Protein AF-A0A349EL91-F1 (afdb_monomer_lite)

Sequence (86 aa):
GPEKLLQRVRALTEFRIDAIHLTYCVKALCPFREKYKQALEEAFPKIRVVIGTHKERISADEFRERVKKLFCQPKKTMIDLILDKD

Foldseek 3Di:
DLVVVVVVVVVVVVVVAQEDEDAVCLVQPNPCSVVNVVVCCVVCVRHHYHYYDDDDPDDSVRVVVVVCCVVVPDDDDPVCVVVVPD

Secondary structure (DSSP, 8-state):
-THHHHHHHHHHHTT--SEEEEPHHHHHH-TTHHHHHHHHHHH-TTSEEEE-SS--SS-HHHHHHHHHHHHS-----HHHHHTT--

pLDDT: mean 83.76, std 5.98, range [60.62, 90.38]

Radius of gyration: 18.58 Å; chains: 1; bounding box: 29×27×54 Å

Structure (mmCIF, N/CA/C/O backbone):
data_AF-A0A349EL91-F1
#
_entry.id   AF-A0A349EL91-F1
#
loop_
_atom_site.group_PDB
_atom_site.id
_atom_site.type_symbol
_atom_site.label_atom_id
_atom_site.label_alt_id
_atom_site.label_comp_id
_atom_site.label_asym_id
_atom_site.label_entity_id
_atom_site.label_seq_id
_atom_site.pdbx_PDB_ins_code
_atom_site.Cartn_x
_atom_site.Cartn_y
_atom_site.Cartn_z
_atom_site.occupancy
_atom_site.B_iso_or_equiv
_atom_site.auth_seq_id
_atom_site.auth_comp_id
_atom_site.auth_asym_id
_atom_site.auth_atom_id
_atom_site.pdbx_PDB_model_num
ATOM 1 N N . GLY A 1 1 ? 7.003 9.081 7.839 1.00 61.12 1 GLY A N 1
ATOM 2 C CA . GLY A 1 1 ? 7.037 7.743 8.458 1.00 61.12 1 GLY A CA 1
ATOM 3 C C . GLY A 1 1 ? 5.642 7.139 8.531 1.00 61.12 1 GLY A C 1
ATOM 4 O O . GLY A 1 1 ? 4.705 7.794 8.077 1.00 61.12 1 GLY A O 1
ATOM 5 N N . PRO A 1 2 ? 5.501 5.921 9.084 1.00 69.00 2 PRO A N 1
ATOM 6 C CA . PRO A 1 2 ? 4.218 5.226 9.279 1.00 69.00 2 PRO A CA 1
ATOM 7 C C . PRO A 1 2 ? 3.207 5.999 10.134 1.00 69.00 2 PRO A C 1
ATOM 9 O O . PRO A 1 2 ? 2.010 5.900 9.889 1.00 69.00 2 PRO A O 1
ATOM 12 N N . GLU A 1 3 ? 3.667 6.869 11.032 1.00 72.88 3 GLU A N 1
ATOM 13 C CA . GLU A 1 3 ? 2.795 7.727 11.847 1.00 72.88 3 GLU A CA 1
ATOM 14 C C . GLU A 1 3 ? 1.862 8.635 11.036 1.00 72.88 3 GLU A C 1
ATOM 16 O O . GLU A 1 3 ? 0.714 8.843 11.420 1.00 72.88 3 GLU A O 1
ATOM 21 N N . LYS A 1 4 ? 2.307 9.134 9.871 1.00 76.88 4 LYS A N 1
ATOM 22 C CA . LYS A 1 4 ? 1.447 9.958 8.999 1.00 76.88 4 LYS A CA 1
ATOM 23 C C . LYS A 1 4 ? 0.250 9.168 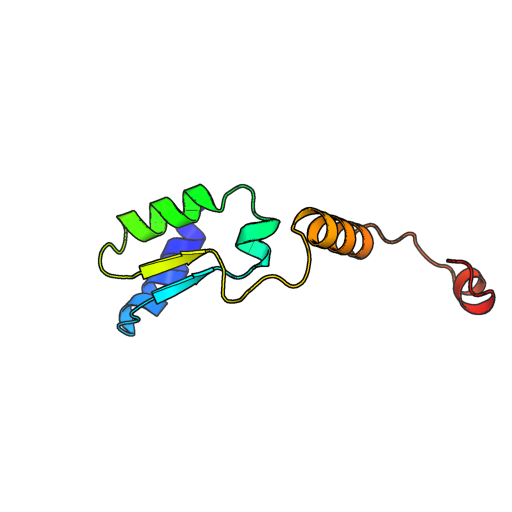8.465 1.00 76.88 4 LYS A C 1
ATOM 25 O O . LYS A 1 4 ? -0.808 9.749 8.240 1.00 76.88 4 LYS A O 1
ATOM 30 N N . LEU A 1 5 ? 0.423 7.864 8.239 1.00 76.81 5 LEU A N 1
ATOM 31 C CA . LEU A 1 5 ? -0.665 6.981 7.827 1.00 76.81 5 LEU A CA 1
ATOM 32 C C . LEU A 1 5 ? -1.622 6.760 9.002 1.00 76.81 5 LEU A C 1
ATOM 34 O O . LEU A 1 5 ? -2.824 6.940 8.840 1.00 76.81 5 LEU A O 1
ATOM 38 N N . LEU A 1 6 ? -1.082 6.456 10.187 1.00 77.50 6 LEU A N 1
ATOM 39 C CA . LEU A 1 6 ? -1.866 6.235 11.405 1.00 77.50 6 LEU A CA 1
ATOM 40 C C . LEU A 1 6 ? -2.756 7.429 11.750 1.00 77.50 6 LEU A C 1
ATOM 42 O O . LEU A 1 6 ? -3.940 7.240 12.007 1.00 77.50 6 LEU A O 1
ATOM 46 N N . GLN A 1 7 ? -2.228 8.655 11.688 1.00 81.12 7 GLN A N 1
ATOM 47 C CA . GLN A 1 7 ? -3.022 9.861 11.947 1.00 81.12 7 GLN A CA 1
ATOM 48 C C . GLN A 1 7 ? -4.213 9.997 10.990 1.00 81.12 7 GLN A C 1
ATOM 50 O O . GLN A 1 7 ? -5.312 10.330 11.422 1.00 81.12 7 GLN A O 1
ATOM 55 N N . ARG A 1 8 ? -4.018 9.699 9.699 1.00 79.94 8 ARG A N 1
ATOM 56 C CA . ARG A 1 8 ? -5.096 9.755 8.697 1.00 79.94 8 ARG A CA 1
ATOM 57 C C . ARG A 1 8 ? -6.112 8.633 8.874 1.00 79.94 8 ARG A C 1
ATOM 59 O O . ARG A 1 8 ? -7.303 8.855 8.690 1.00 79.94 8 ARG A O 1
ATOM 66 N N . VAL A 1 9 ? -5.649 7.440 9.238 1.00 81.12 9 VAL A N 1
ATOM 67 C CA . VAL A 1 9 ? -6.522 6.287 9.475 1.00 81.12 9 VAL A CA 1
ATOM 68 C C . VAL A 1 9 ? -7.342 6.468 10.748 1.00 81.12 9 VAL A C 1
ATOM 70 O O . VAL A 1 9 ? -8.494 6.057 10.772 1.00 81.12 9 VAL A O 1
ATOM 73 N N . ARG A 1 10 ? -6.817 7.152 11.769 1.00 82.56 10 ARG A N 1
ATOM 74 C CA . ARG A 1 10 ? -7.533 7.413 13.025 1.00 82.56 10 ARG A CA 1
ATOM 75 C C . ARG A 1 10 ? -8.880 8.104 12.796 1.00 82.56 10 ARG A C 1
ATOM 77 O O . ARG A 1 10 ? -9.888 7.628 13.303 1.00 82.56 10 ARG A O 1
ATOM 84 N N . ALA A 1 11 ? -8.912 9.120 11.934 1.00 81.81 11 ALA A N 1
ATOM 85 C CA . ALA A 1 11 ? -10.159 9.773 11.535 1.00 81.81 11 ALA A CA 1
ATOM 86 C C . ALA A 1 11 ? -11.142 8.801 10.853 1.00 81.81 11 ALA A C 1
ATOM 88 O O . ALA A 1 11 ? -12.343 8.888 11.065 1.00 81.81 11 ALA A O 1
ATOM 89 N N . LEU A 1 12 ? -10.649 7.831 10.074 1.00 79.94 12 LEU A N 1
ATOM 90 C CA . LEU A 1 12 ? -11.488 6.798 9.452 1.00 79.94 12 LEU A CA 1
ATOM 91 C C . LEU A 1 12 ? -12.021 5.782 10.474 1.00 79.94 12 LEU A C 1
ATOM 93 O O . LEU A 1 12 ? -13.130 5.279 10.315 1.00 79.94 12 LEU A O 1
ATOM 97 N N . THR A 1 13 ? -11.264 5.493 11.536 1.00 79.44 13 THR A N 1
ATOM 98 C CA . THR A 1 13 ? -11.697 4.556 12.587 1.00 79.44 13 THR A CA 1
ATOM 99 C C . THR A 1 13 ? -12.850 5.084 13.440 1.00 79.44 13 THR A C 1
ATOM 101 O O . THR A 1 13 ? -13.631 4.288 13.960 1.00 79.44 13 THR A O 1
ATOM 104 N N . GLU A 1 14 ? -13.027 6.406 13.528 1.00 83.06 14 GLU A N 1
ATOM 105 C CA . GLU A 1 14 ? -14.165 7.025 14.229 1.00 83.06 14 GLU A CA 1
ATOM 106 C C . GLU A 1 14 ? -15.513 6.671 13.583 1.00 83.06 14 GLU A C 1
ATOM 108 O O . GLU A 1 14 ? -16.530 6.583 14.272 1.00 83.06 14 GLU A O 1
ATOM 113 N N . PHE A 1 15 ? -15.514 6.347 12.287 1.00 83.06 15 PHE A N 1
ATOM 114 C CA . PHE A 1 15 ? -16.697 5.903 11.548 1.00 83.06 15 PHE A CA 1
ATOM 115 C C . PHE A 1 15 ? -17.065 4.430 11.783 1.00 83.06 15 PHE A C 1
ATOM 117 O O . PHE A 1 15 ? -17.932 3.907 11.088 1.00 83.06 15 PHE A O 1
ATOM 124 N N . ARG A 1 16 ? -16.437 3.755 12.761 1.00 82.25 16 ARG A N 1
ATOM 125 C CA . ARG A 1 16 ? -16.703 2.347 13.122 1.00 82.25 16 ARG A CA 1
ATOM 126 C C . ARG A 1 16 ? -16.603 1.390 11.930 1.00 82.25 16 ARG A C 1
ATOM 128 O O . ARG A 1 16 ? -17.461 0.542 11.726 1.00 82.25 16 ARG A O 1
ATOM 135 N N . ILE A 1 17 ? -15.546 1.543 11.141 1.00 86.50 17 ILE A N 1
ATOM 136 C CA . ILE A 1 17 ? -15.258 0.648 10.019 1.00 86.50 17 ILE A CA 1
ATOM 137 C C . ILE A 1 17 ? -14.849 -0.750 10.506 1.00 86.50 17 ILE A C 1
ATOM 139 O O . ILE A 1 17 ? -14.098 -0.884 11.473 1.00 86.50 17 ILE A O 1
ATOM 143 N N . ASP A 1 18 ? -15.284 -1.788 9.793 1.00 85.75 18 ASP A N 1
ATOM 144 C CA . ASP A 1 18 ? -14.949 -3.182 10.116 1.00 85.75 18 ASP A CA 1
ATOM 145 C C . ASP A 1 18 ? -13.592 -3.622 9.543 1.00 85.75 18 ASP A C 1
ATOM 147 O O . ASP A 1 18 ? -12.897 -4.467 10.116 1.00 85.75 18 ASP A O 1
ATOM 151 N N . ALA A 1 19 ? -13.200 -3.059 8.393 1.00 88.06 19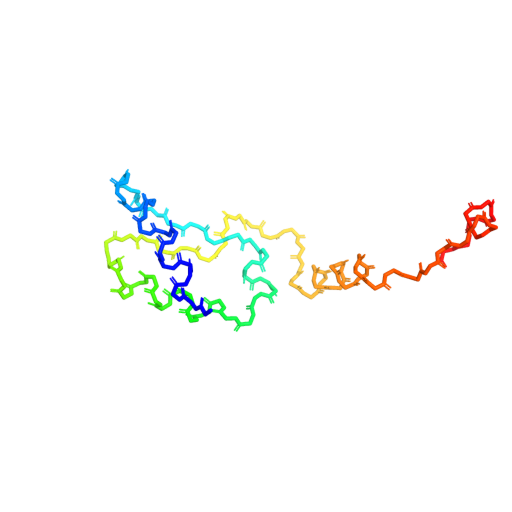 ALA A N 1
ATOM 152 C CA . ALA A 1 19 ? -11.995 -3.461 7.680 1.00 88.06 19 ALA A CA 1
ATOM 153 C C . ALA A 1 19 ? -11.312 -2.309 6.935 1.00 88.06 19 ALA A C 1
ATOM 155 O O . ALA A 1 19 ? -11.957 -1.411 6.394 1.00 88.06 19 ALA A O 1
ATOM 156 N N . ILE A 1 20 ? -9.983 -2.386 6.850 1.00 87.19 20 ILE A N 1
ATOM 157 C CA . ILE A 1 20 ? -9.147 -1.504 6.032 1.00 87.19 20 ILE A CA 1
ATOM 158 C C . ILE A 1 20 ? -8.492 -2.353 4.951 1.00 87.19 20 ILE A C 1
ATOM 160 O O . ILE A 1 20 ? -7.657 -3.215 5.234 1.00 87.19 20 ILE A O 1
ATOM 164 N N . HIS A 1 21 ? -8.842 -2.079 3.698 1.00 88.44 21 HIS A N 1
ATOM 165 C CA . HIS A 1 21 ? -8.223 -2.729 2.553 1.00 88.44 21 HIS A CA 1
ATOM 166 C C . HIS A 1 21 ? -7.085 -1.875 2.003 1.00 88.44 21 HIS A C 1
ATOM 168 O O . HIS A 1 21 ? -7.298 -0.764 1.514 1.00 88.44 21 HIS A O 1
ATOM 174 N N . LEU A 1 22 ? -5.869 -2.413 2.038 1.00 87.00 22 LEU A N 1
ATOM 175 C CA . LEU A 1 22 ? -4.727 -1.787 1.389 1.00 87.00 22 LEU A CA 1
ATOM 176 C C . LEU A 1 22 ? -4.799 -2.033 -0.118 1.00 87.00 22 LEU A C 1
ATOM 178 O O . LEU A 1 22 ? -4.981 -3.161 -0.584 1.00 87.00 22 LEU A O 1
ATOM 182 N N . THR A 1 23 ? -4.652 -0.956 -0.883 1.00 87.81 23 THR A N 1
ATOM 183 C CA . THR A 1 23 ? -4.682 -0.993 -2.344 1.00 87.81 23 THR A CA 1
ATOM 184 C C . THR A 1 23 ? -3.522 -1.811 -2.905 1.00 87.81 23 THR A C 1
ATOM 186 O O . THR A 1 23 ? -2.467 -1.975 -2.285 1.00 87.81 23 THR A O 1
ATOM 189 N N . TYR A 1 24 ? -3.699 -2.314 -4.128 1.00 87.62 24 TYR A N 1
ATOM 190 C CA . TYR A 1 24 ? -2.702 -3.164 -4.776 1.00 87.62 24 TYR A CA 1
ATOM 191 C C . TYR A 1 24 ? -1.338 -2.478 -4.939 1.00 87.62 24 TYR A C 1
ATOM 193 O O . TYR A 1 24 ? -0.311 -3.125 -4.772 1.00 87.62 24 TYR A O 1
ATOM 201 N N . CYS A 1 25 ? -1.294 -1.161 -5.160 1.00 84.56 25 CYS A N 1
ATOM 202 C CA . CYS A 1 25 ? -0.026 -0.433 -5.225 1.00 84.56 25 CYS A CA 1
ATOM 203 C C . CYS A 1 25 ? 0.762 -0.492 -3.905 1.00 84.56 25 CYS A C 1
ATOM 205 O O . CYS A 1 25 ? 1.985 -0.606 -3.935 1.00 84.56 25 CYS A O 1
ATOM 207 N N . VAL A 1 26 ? 0.088 -0.501 -2.750 1.00 87.19 26 VAL A N 1
ATOM 208 C CA . VAL A 1 26 ? 0.744 -0.689 -1.447 1.00 87.19 26 VAL A CA 1
ATOM 209 C C . VAL A 1 26 ? 1.267 -2.117 -1.315 1.00 87.19 26 VAL A C 1
ATOM 211 O O . VAL A 1 26 ? 2.387 -2.316 -0.857 1.00 87.19 26 VAL A O 1
ATOM 214 N N . LYS A 1 27 ? 0.505 -3.114 -1.776 1.00 86.44 27 LYS A N 1
ATOM 215 C CA . LYS A 1 27 ? 0.963 -4.508 -1.792 1.00 86.44 27 LYS A CA 1
ATOM 216 C C . LYS A 1 27 ? 2.182 -4.705 -2.702 1.00 86.44 27 LYS A C 1
ATOM 218 O O . LYS A 1 27 ? 3.149 -5.328 -2.274 1.00 86.44 27 LYS A O 1
ATOM 223 N N . ALA A 1 28 ? 2.135 -4.208 -3.935 1.00 86.94 28 ALA A N 1
ATOM 224 C CA . ALA A 1 28 ? 3.107 -4.525 -4.980 1.00 86.94 28 ALA A CA 1
ATOM 225 C C . ALA A 1 28 ? 4.351 -3.622 -4.970 1.00 86.94 28 ALA A C 1
ATOM 227 O O . ALA A 1 28 ? 5.444 -4.093 -5.273 1.00 86.94 28 ALA A O 1
ATOM 228 N N . LEU A 1 29 ? 4.208 -2.338 -4.623 1.00 86.44 29 LEU A N 1
ATOM 229 C CA . LEU A 1 29 ? 5.289 -1.352 -4.766 1.00 86.44 29 LEU A CA 1
ATOM 230 C C . LEU A 1 29 ? 5.860 -0.875 -3.431 1.00 86.44 29 LEU A C 1
ATOM 232 O O . LEU A 1 29 ? 7.002 -0.424 -3.394 1.00 86.44 29 LEU A O 1
ATOM 236 N N . CYS A 1 30 ? 5.081 -0.908 -2.344 1.00 86.38 30 CYS A N 1
ATOM 237 C CA . CYS A 1 30 ? 5.516 -0.286 -1.100 1.00 86.38 30 CYS A CA 1
ATOM 238 C C . CYS A 1 30 ? 6.506 -1.184 -0.337 1.00 86.38 30 CYS A C 1
ATOM 240 O O . CYS A 1 30 ? 6.119 -2.262 0.122 1.00 86.38 30 CYS A O 1
ATOM 242 N N . PRO A 1 31 ? 7.745 -0.722 -0.083 1.00 86.12 31 PRO A N 1
ATOM 243 C CA . PRO A 1 31 ? 8.709 -1.478 0.717 1.00 86.12 31 PRO A CA 1
ATOM 244 C C . PRO A 1 31 ? 8.346 -1.507 2.211 1.00 86.12 31 PRO A C 1
ATOM 246 O O . PRO A 1 31 ? 8.877 -2.315 2.965 1.00 86.12 31 PRO A O 1
ATOM 249 N N . PHE A 1 32 ? 7.435 -0.635 2.659 1.00 87.12 32 PHE A N 1
ATOM 250 C CA . PHE A 1 32 ? 7.036 -0.497 4.063 1.00 87.12 32 PHE A CA 1
ATOM 251 C C . PHE A 1 32 ? 5.681 -1.136 4.385 1.00 87.12 32 PHE A C 1
ATOM 253 O O . PHE A 1 32 ? 5.160 -0.916 5.477 1.00 87.12 32 PHE A O 1
ATOM 260 N N . ARG A 1 33 ? 5.103 -1.920 3.465 1.00 87.62 33 ARG A N 1
ATOM 261 C CA . ARG A 1 33 ? 3.760 -2.503 3.629 1.00 87.62 33 ARG A CA 1
ATOM 262 C C . ARG A 1 33 ? 3.594 -3.283 4.939 1.00 87.62 33 ARG A C 1
ATOM 264 O O . ARG A 1 33 ? 2.578 -3.126 5.604 1.00 87.62 33 ARG A O 1
ATOM 271 N N . GLU A 1 34 ? 4.617 -4.037 5.349 1.00 87.94 34 GLU A N 1
ATOM 272 C CA . GLU A 1 34 ? 4.583 -4.820 6.592 1.00 87.94 34 GLU A CA 1
ATOM 273 C C . GLU A 1 34 ? 4.587 -3.915 7.825 1.00 87.94 34 GLU A C 1
ATOM 275 O O . GLU A 1 34 ? 3.815 -4.133 8.751 1.00 87.94 34 GLU A O 1
ATOM 280 N N . LYS A 1 35 ? 5.377 -2.832 7.804 1.00 87.69 35 LYS A N 1
ATOM 281 C CA . LYS A 1 35 ? 5.400 -1.849 8.898 1.00 87.69 35 LYS A CA 1
ATOM 282 C C . LYS A 1 35 ? 4.054 -1.145 9.045 1.00 87.69 35 LYS A C 1
ATOM 284 O O . LYS A 1 35 ? 3.635 -0.857 10.158 1.00 87.69 35 LYS A O 1
ATOM 289 N N . TYR A 1 36 ? 3.376 -0.856 7.933 1.00 85.56 36 TYR A N 1
ATOM 290 C CA . TYR A 1 36 ? 2.031 -0.283 7.975 1.00 85.56 36 TYR A CA 1
ATOM 291 C C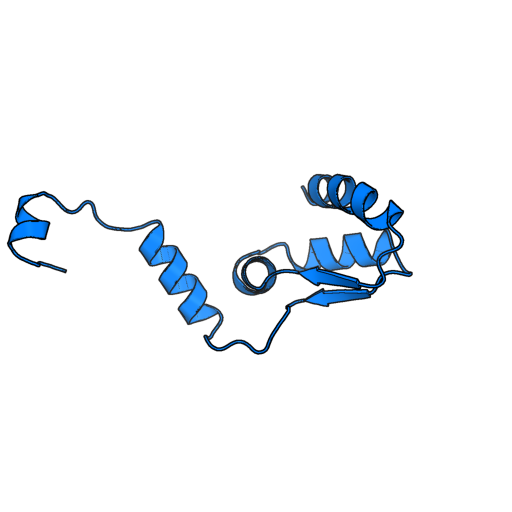 . TYR A 1 36 ? 1.009 -1.276 8.509 1.00 85.56 36 TYR A C 1
ATOM 293 O O . TYR A 1 36 ? 0.181 -0.890 9.326 1.00 85.56 36 TYR A O 1
ATOM 301 N N . LYS A 1 37 ? 1.082 -2.538 8.077 1.00 87.38 37 LYS A N 1
ATOM 302 C CA . LYS A 1 37 ? 0.202 -3.595 8.571 1.00 87.38 37 LYS A CA 1
ATOM 303 C C . LYS A 1 37 ? 0.340 -3.759 10.088 1.00 87.38 37 LYS A C 1
ATOM 305 O O . LYS A 1 37 ? -0.656 -3.627 10.785 1.00 87.38 37 LYS A O 1
ATOM 310 N N . GLN A 1 38 ? 1.567 -3.936 10.579 1.00 89.12 38 GLN A N 1
ATOM 311 C CA . GLN A 1 38 ? 1.862 -4.084 12.009 1.00 89.12 38 GLN A CA 1
ATOM 312 C C . GLN A 1 38 ? 1.369 -2.884 12.816 1.00 89.12 38 GLN A C 1
ATOM 314 O O . GLN A 1 38 ? 0.606 -3.046 13.759 1.00 89.12 38 GLN A O 1
ATOM 319 N N . ALA A 1 39 ? 1.714 -1.668 12.385 1.00 87.75 39 ALA A N 1
ATOM 320 C CA . ALA A 1 39 ? 1.299 -0.457 13.082 1.00 87.75 39 ALA A CA 1
ATOM 321 C C . ALA A 1 39 ? -0.233 -0.297 13.149 1.00 87.75 39 ALA A C 1
ATOM 323 O O . ALA A 1 39 ? -0.759 0.221 14.131 1.00 87.75 39 ALA A O 1
ATOM 324 N N . LEU A 1 40 ? -0.960 -0.723 12.109 1.00 85.94 40 LEU A N 1
ATOM 325 C CA . LEU A 1 40 ? -2.424 -0.675 12.081 1.00 85.94 40 LEU A CA 1
ATOM 326 C C . LEU A 1 40 ? -3.061 -1.750 12.965 1.00 85.94 40 LEU A C 1
ATOM 328 O O . LEU A 1 40 ? -4.033 -1.451 13.656 1.00 85.94 40 LEU A O 1
ATOM 332 N N . GLU A 1 41 ? -2.517 -2.966 12.957 1.00 87.31 41 GLU A N 1
ATOM 333 C CA . GLU A 1 41 ? -2.981 -4.069 13.806 1.00 87.31 41 GLU A CA 1
ATOM 334 C C . GLU A 1 41 ? -2.731 -3.776 15.296 1.00 87.31 41 GLU A C 1
ATOM 336 O O . GLU A 1 41 ? -3.599 -4.046 16.124 1.00 87.31 41 GLU A O 1
ATOM 341 N N . GLU A 1 42 ? -1.599 -3.150 15.633 1.00 88.44 42 GLU A N 1
ATOM 342 C CA . GLU A 1 42 ? -1.276 -2.706 16.997 1.00 88.44 42 GLU A CA 1
ATOM 343 C C . GLU A 1 42 ? -2.181 -1.558 17.466 1.00 88.44 42 GLU A C 1
ATOM 345 O O . GLU A 1 42 ? -2.684 -1.576 18.590 1.00 88.44 42 GLU A O 1
ATOM 350 N N . ALA A 1 43 ? -2.411 -0.553 16.615 1.00 86.38 43 ALA A N 1
ATOM 351 C CA . ALA A 1 43 ? -3.211 0.614 16.982 1.00 86.38 43 ALA A CA 1
ATOM 352 C C . ALA A 1 43 ? -4.720 0.319 17.039 1.00 86.38 43 ALA A C 1
ATOM 354 O O . ALA A 1 43 ? -5.442 0.953 17.814 1.00 86.38 43 ALA A O 1
ATOM 355 N N . PHE A 1 44 ? -5.208 -0.619 16.221 1.00 85.38 44 PHE A N 1
ATOM 356 C CA . PHE A 1 44 ? -6.635 -0.908 16.070 1.00 85.38 44 PHE A CA 1
ATOM 357 C C . PHE A 1 44 ? -6.909 -2.419 16.011 1.00 85.38 44 PHE A C 1
ATOM 359 O O . PHE A 1 44 ? -7.327 -2.934 14.974 1.00 85.38 44 PHE A O 1
ATOM 366 N N . PRO A 1 45 ? -6.787 -3.144 17.137 1.00 82.69 45 PRO A N 1
ATOM 367 C CA . PRO A 1 45 ? -6.907 -4.607 17.163 1.00 82.69 45 PRO A CA 1
ATOM 368 C C . PRO A 1 45 ? -8.300 -5.134 16.781 1.00 82.69 45 PRO A C 1
ATOM 370 O O . PRO A 1 45 ? -8.465 -6.317 16.501 1.00 82.69 45 PRO A O 1
ATOM 373 N N . LYS A 1 46 ? -9.323 -4.270 16.778 1.00 85.50 46 LYS A N 1
ATOM 374 C CA . LYS A 1 46 ? -10.700 -4.627 16.402 1.00 85.50 46 LYS A CA 1
ATOM 375 C C . LYS A 1 46 ? -10.976 -4.515 14.899 1.00 85.50 46 LYS A C 1
ATOM 377 O O . LYS A 1 46 ? -12.005 -5.011 14.456 1.00 85.50 46 LYS A O 1
ATOM 382 N N . ILE A 1 47 ? -10.106 -3.854 14.134 1.00 85.75 47 ILE A N 1
ATOM 383 C CA . ILE A 1 47 ? -10.323 -3.577 12.709 1.00 85.75 47 ILE A CA 1
ATOM 384 C C . ILE A 1 47 ? -9.506 -4.563 11.883 1.00 85.75 47 ILE A C 1
ATOM 386 O O . ILE A 1 47 ? -8.303 -4.727 12.088 1.00 85.75 47 ILE A O 1
ATOM 390 N N . ARG A 1 48 ? -10.141 -5.210 10.905 1.00 86.62 48 ARG A N 1
ATOM 391 C CA . ARG A 1 48 ? -9.463 -6.189 10.054 1.00 86.62 48 ARG A CA 1
ATOM 392 C C . ARG A 1 48 ? -8.624 -5.491 8.983 1.00 86.62 48 ARG A C 1
ATOM 394 O O . ARG A 1 48 ? -9.163 -4.845 8.087 1.00 86.62 48 ARG A O 1
ATOM 401 N N . VAL A 1 49 ? -7.307 -5.671 9.016 1.00 86.44 49 VAL A N 1
ATOM 402 C CA . VAL A 1 49 ? -6.408 -5.149 7.975 1.00 86.44 49 VAL A CA 1
ATOM 403 C C . VAL A 1 49 ? -6.220 -6.204 6.884 1.00 86.44 49 VAL A C 1
ATOM 405 O O . VAL A 1 49 ? -5.728 -7.303 7.137 1.0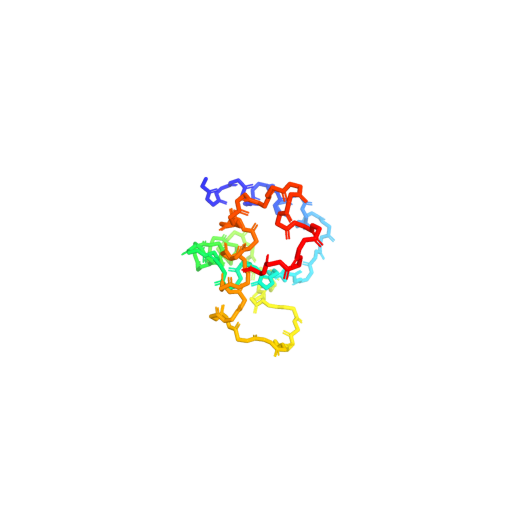0 86.44 49 VAL A O 1
ATOM 408 N N . VAL A 1 50 ? -6.612 -5.883 5.649 1.00 85.12 50 VAL A N 1
ATOM 409 C CA . VAL A 1 50 ? -6.511 -6.795 4.499 1.00 85.12 50 VAL A CA 1
ATOM 410 C C . VAL A 1 50 ? -5.538 -6.223 3.473 1.00 85.12 50 VAL A C 1
ATOM 412 O O . VAL A 1 50 ? -5.704 -5.103 2.991 1.00 85.12 50 VAL A O 1
ATOM 415 N N . ILE A 1 51 ? -4.513 -7.000 3.113 1.00 81.94 51 ILE A N 1
ATOM 416 C CA . ILE A 1 51 ? -3.569 -6.626 2.054 1.00 81.94 51 ILE A CA 1
ATOM 417 C C . ILE A 1 51 ? -4.129 -7.078 0.705 1.00 81.94 51 ILE A C 1
ATOM 419 O O . ILE A 1 51 ? -4.086 -8.262 0.366 1.00 81.94 51 ILE A O 1
ATOM 423 N N . GLY A 1 52 ? -4.610 -6.113 -0.078 1.00 75.19 52 GLY A N 1
AT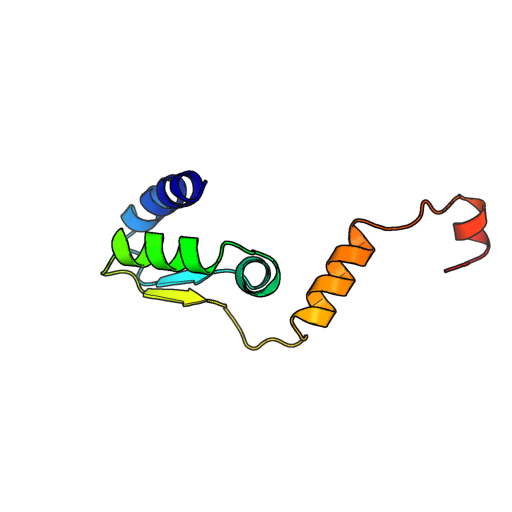OM 424 C CA . GLY A 1 52 ? -5.245 -6.342 -1.371 1.00 75.19 52 GLY A CA 1
ATOM 425 C C . GLY A 1 52 ? -6.771 -6.288 -1.295 1.00 75.19 52 GLY A C 1
ATOM 426 O O . GLY A 1 52 ? -7.389 -6.588 -0.275 1.00 75.19 52 GLY A O 1
ATOM 427 N N . THR A 1 53 ? -7.387 -5.878 -2.402 1.00 70.69 53 THR A N 1
ATOM 428 C CA . THR A 1 53 ? -8.847 -5.765 -2.529 1.00 70.69 53 THR A CA 1
ATOM 429 C C . THR A 1 53 ? -9.444 -6.876 -3.390 1.00 70.69 53 THR A C 1
ATOM 431 O O . THR A 1 53 ? -10.508 -7.382 -3.063 1.00 70.69 53 THR A O 1
ATOM 434 N N . HIS A 1 54 ? -8.769 -7.278 -4.473 1.00 74.62 54 HIS A N 1
ATOM 435 C CA . HIS A 1 54 ? -9.292 -8.216 -5.472 1.00 74.62 54 HIS A CA 1
ATOM 436 C C . HIS A 1 54 ? -8.209 -9.173 -5.980 1.00 74.62 54 HIS A C 1
ATOM 438 O O . HIS A 1 54 ? -7.016 -8.921 -5.802 1.00 74.62 54 HIS A O 1
ATOM 444 N N . LYS A 1 55 ? -8.634 -10.254 -6.654 1.00 76.19 55 LYS A N 1
ATOM 445 C CA . LYS A 1 55 ? -7.728 -11.140 -7.398 1.00 76.19 55 LYS A CA 1
ATOM 446 C C . LYS A 1 55 ? -6.939 -10.336 -8.427 1.00 76.19 55 LYS A C 1
ATOM 448 O O . LYS A 1 55 ? -7.501 -9.602 -9.240 1.00 76.19 55 LYS A O 1
ATOM 453 N N . GLU A 1 56 ? -5.631 -10.505 -8.373 1.00 77.94 56 GLU A N 1
ATOM 454 C CA . GLU A 1 56 ? -4.693 -9.815 -9.241 1.00 77.94 56 GLU A CA 1
ATOM 455 C C . GLU A 1 56 ? -4.773 -10.396 -10.645 1.00 77.94 56 GLU A C 1
ATOM 457 O O . GLU A 1 56 ? -4.679 -11.606 -10.836 1.00 77.94 56 GLU A O 1
ATOM 462 N N . ARG A 1 57 ? -4.976 -9.518 -11.630 1.00 81.19 57 ARG A N 1
ATOM 463 C CA . ARG A 1 57 ? -4.957 -9.890 -13.052 1.00 81.19 57 ARG A CA 1
ATOM 464 C C . ARG A 1 57 ? -3.543 -9.889 -13.637 1.00 81.19 57 ARG A C 1
ATOM 466 O O . ARG A 1 57 ? -3.352 -10.378 -14.738 1.00 81.19 57 ARG A O 1
ATOM 473 N N . ILE A 1 58 ? -2.593 -9.282 -12.928 1.00 83.50 58 ILE A N 1
ATOM 474 C CA . ILE A 1 58 ? -1.242 -8.950 -13.386 1.00 83.50 58 ILE A CA 1
ATOM 475 C C . ILE A 1 58 ? -0.272 -9.317 -12.258 1.00 83.50 58 ILE A C 1
ATOM 477 O O . ILE A 1 58 ? -0.612 -9.146 -11.084 1.00 83.50 58 ILE A O 1
ATOM 481 N N . SER A 1 59 ? 0.916 -9.825 -12.593 1.00 85.88 59 SER A N 1
ATOM 482 C CA . SER A 1 59 ? 1.940 -10.145 -11.591 1.00 85.88 59 SER A CA 1
ATOM 483 C C . SER A 1 59 ? 2.530 -8.874 -10.962 1.00 85.88 59 SER A C 1
ATOM 485 O O . SER A 1 59 ? 2.520 -7.795 -11.557 1.00 85.88 59 SER A O 1
ATOM 487 N N . ALA A 1 60 ? 3.073 -8.990 -9.746 1.00 85.00 60 ALA A N 1
ATOM 488 C CA . ALA A 1 60 ? 3.690 -7.851 -9.062 1.00 85.00 60 ALA A CA 1
ATOM 489 C C . ALA A 1 60 ? 4.871 -7.258 -9.854 1.00 85.00 60 ALA A C 1
ATOM 491 O O . ALA A 1 60 ? 5.020 -6.036 -9.903 1.00 85.00 60 ALA A O 1
ATOM 492 N N . ASP A 1 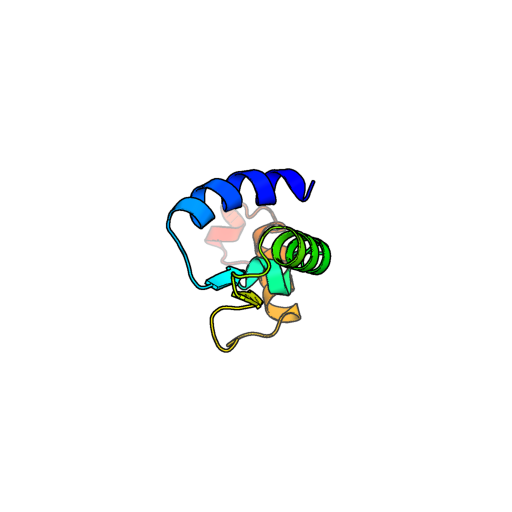61 ? 5.666 -8.107 -10.508 1.00 87.31 61 ASP A N 1
ATOM 493 C CA . ASP A 1 61 ? 6.812 -7.679 -11.315 1.00 87.31 61 ASP A CA 1
ATOM 494 C C . ASP A 1 61 ? 6.372 -6.962 -12.590 1.00 87.31 61 ASP A C 1
ATOM 496 O O . ASP A 1 61 ? 6.904 -5.902 -12.920 1.00 87.31 61 ASP A O 1
ATOM 500 N N . GLU A 1 62 ? 5.341 -7.474 -13.266 1.00 88.81 62 GLU A N 1
ATOM 501 C CA . GLU A 1 62 ? 4.786 -6.814 -14.446 1.00 88.81 62 GLU A CA 1
ATOM 502 C C . GLU A 1 62 ? 4.181 -5.452 -14.079 1.00 88.81 62 GLU A C 1
ATOM 504 O O . GLU A 1 62 ? 4.391 -4.459 -14.781 1.00 88.81 62 GLU A O 1
ATOM 509 N N . PHE A 1 63 ? 3.484 -5.361 -12.943 1.00 89.00 63 PHE A N 1
ATOM 510 C CA . PHE A 1 63 ? 2.978 -4.084 -12.448 1.00 89.00 63 PHE A CA 1
ATOM 511 C C . PHE A 1 63 ? 4.113 -3.102 -12.139 1.00 89.00 63 PHE A C 1
ATOM 513 O O . PHE A 1 63 ? 4.042 -1.931 -12.521 1.00 89.00 63 PHE A O 1
ATOM 520 N N . ARG A 1 64 ? 5.186 -3.574 -11.498 1.00 88.31 64 ARG A N 1
ATOM 521 C CA . ARG A 1 64 ? 6.365 -2.757 -11.193 1.00 88.31 64 ARG A CA 1
ATOM 522 C C . ARG A 1 64 ? 7.045 -2.244 -12.459 1.00 88.31 64 ARG A C 1
ATOM 524 O O . ARG A 1 64 ? 7.406 -1.069 -12.509 1.00 88.31 64 ARG A O 1
ATOM 531 N N . GLU A 1 65 ? 7.176 -3.082 -13.480 1.00 90.25 65 GLU A N 1
ATOM 532 C CA . GLU A 1 65 ? 7.788 -2.696 -14.751 1.00 90.25 65 GLU A CA 1
ATOM 533 C C . GLU A 1 65 ? 6.926 -1.680 -15.511 1.00 90.25 65 GLU A C 1
ATOM 535 O O . GLU A 1 65 ? 7.445 -0.683 -16.012 1.00 90.25 65 GLU A O 1
ATOM 540 N N . ARG A 1 66 ? 5.598 -1.851 -15.528 1.00 89.19 66 ARG A N 1
ATOM 541 C CA . ARG A 1 66 ? 4.674 -0.855 -16.105 1.00 89.19 66 ARG A CA 1
ATOM 542 C C . ARG A 1 66 ? 4.807 0.504 -15.420 1.00 89.19 66 ARG A C 1
ATOM 544 O O . ARG A 1 66 ? 4.878 1.531 -16.092 1.00 89.19 66 ARG A O 1
ATOM 551 N N . VAL A 1 67 ? 4.878 0.511 -14.090 1.00 89.56 67 VAL A N 1
ATOM 552 C CA . VAL A 1 67 ? 5.062 1.739 -13.303 1.00 89.56 67 VAL A CA 1
ATOM 553 C C . VAL A 1 67 ? 6.421 2.372 -13.597 1.00 89.56 67 VAL A C 1
ATOM 555 O O . VAL A 1 67 ? 6.495 3.578 -13.819 1.00 89.56 67 VAL A O 1
ATOM 558 N N . LYS A 1 68 ? 7.490 1.574 -13.673 1.00 88.94 68 LYS A N 1
ATOM 559 C CA . LYS A 1 68 ? 8.823 2.057 -14.053 1.00 88.94 68 LYS A CA 1
ATOM 560 C C . LYS A 1 68 ? 8.804 2.702 -15.437 1.00 88.94 68 LYS A C 1
ATOM 562 O O . LYS A 1 68 ? 9.296 3.816 -15.580 1.00 88.94 68 LYS A O 1
ATOM 567 N N . LYS A 1 69 ? 8.191 2.055 -16.431 1.00 89.44 69 LYS A N 1
ATOM 568 C CA . LYS A 1 69 ? 8.058 2.613 -17.782 1.00 89.44 69 LYS A CA 1
ATOM 569 C C . LYS A 1 69 ? 7.299 3.929 -17.787 1.00 89.44 69 LYS A C 1
ATOM 571 O O . LYS A 1 69 ? 7.706 4.810 -18.519 1.00 89.44 69 LYS A O 1
ATOM 576 N N . LEU A 1 70 ? 6.259 4.090 -16.965 1.00 88.38 70 LEU A N 1
ATOM 577 C CA . LEU A 1 70 ? 5.497 5.340 -16.871 1.00 88.38 70 LEU A CA 1
ATOM 578 C C . LEU A 1 70 ? 6.342 6.517 -16.352 1.00 88.38 70 LEU A C 1
ATOM 580 O O . LEU A 1 70 ? 6.222 7.623 -16.866 1.00 88.38 70 LEU A O 1
ATOM 584 N N . PHE A 1 71 ? 7.192 6.291 -15.347 1.00 87.94 71 PHE A N 1
ATOM 585 C CA . PHE A 1 71 ? 8.015 7.357 -14.754 1.00 87.94 71 PHE A CA 1
ATOM 586 C C . PHE A 1 71 ? 9.359 7.564 -15.459 1.00 87.94 71 PHE A C 1
ATOM 588 O O . PHE A 1 71 ? 9.920 8.655 -15.395 1.00 87.94 71 PHE A O 1
ATOM 595 N N . CYS A 1 72 ? 9.878 6.536 -16.128 1.00 88.25 72 CYS A N 1
ATOM 596 C CA . CYS A 1 72 ? 11.150 6.566 -16.847 1.00 88.25 72 CYS A CA 1
ATOM 597 C C . CYS A 1 72 ? 10.950 6.619 -18.369 1.00 88.25 72 CYS A C 1
ATOM 599 O O . CYS A 1 72 ? 11.777 6.079 -19.105 1.00 88.25 72 CYS A O 1
ATOM 601 N N . GLN A 1 73 ? 9.859 7.230 -18.848 1.00 84.12 73 GLN A N 1
ATOM 602 C CA . GLN A 1 73 ? 9.641 7.376 -20.287 1.00 84.12 73 GLN A CA 1
ATOM 603 C C . GLN A 1 73 ? 10.766 8.213 -20.906 1.00 84.12 73 GLN A C 1
ATOM 605 O O . GLN A 1 73 ? 11.087 9.287 -20.381 1.00 84.12 73 GLN A O 1
ATOM 610 N N . PRO A 1 74 ? 11.367 7.759 -22.019 1.00 82.00 74 PRO A N 1
ATOM 611 C CA . PRO A 1 74 ? 12.270 8.605 -22.776 1.00 82.00 74 PRO A CA 1
ATOM 612 C C . PRO A 1 74 ? 11.498 9.825 -23.289 1.00 82.00 74 PRO A C 1
ATOM 614 O O . PRO A 1 74 ? 10.317 9.737 -23.634 1.00 82.00 74 PRO A O 1
ATOM 617 N N . LYS A 1 75 ? 12.161 10.985 -23.341 1.00 82.25 75 LYS A N 1
ATOM 618 C CA . LYS A 1 75 ? 11.581 12.164 -23.991 1.00 82.25 75 LYS A CA 1
ATOM 619 C C . LYS A 1 75 ? 11.352 11.837 -25.466 1.00 82.25 75 LYS A C 1
ATOM 621 O O . LYS A 1 75 ? 12.322 11.691 -26.200 1.00 82.25 75 LYS A O 1
ATOM 626 N N . LYS A 1 76 ? 10.088 11.774 -25.887 1.00 82.94 76 LYS A N 1
ATOM 627 C CA . LYS A 1 76 ? 9.721 11.731 -27.306 1.00 82.94 76 LYS A CA 1
ATOM 628 C C . LYS A 1 76 ? 9.707 13.153 -27.861 1.00 82.94 76 LYS A C 1
ATOM 630 O O . LYS A 1 76 ? 9.097 14.050 -27.271 1.00 82.94 76 LYS A O 1
ATOM 635 N N . THR A 1 77 ? 10.415 13.378 -28.960 1.00 86.88 77 THR A N 1
ATOM 636 C CA . THR A 1 77 ? 10.331 14.633 -29.715 1.00 86.88 77 THR A CA 1
ATOM 637 C C . THR A 1 77 ? 9.104 14.618 -30.630 1.00 86.88 77 THR A C 1
ATOM 639 O O . THR A 1 77 ? 8.522 13.569 -30.895 1.00 86.88 77 THR A O 1
ATOM 642 N N . MET A 1 78 ? 8.713 15.783 -31.157 1.00 85.44 78 MET A N 1
ATOM 643 C CA . MET A 1 78 ? 7.651 15.876 -32.173 1.00 85.44 78 MET A CA 1
ATOM 644 C C . MET A 1 78 ? 7.938 14.991 -33.397 1.00 85.44 78 MET A C 1
ATOM 646 O O . MET A 1 78 ? 7.014 14.433 -33.974 1.00 85.44 78 MET A O 1
ATOM 650 N N . ILE A 1 79 ? 9.211 14.830 -33.773 1.00 88.81 79 ILE A N 1
ATOM 651 C CA . ILE A 1 79 ? 9.622 13.984 -34.901 1.00 88.81 79 ILE A CA 1
ATOM 652 C C . ILE A 1 79 ? 9.397 12.505 -34.572 1.00 88.81 79 ILE A C 1
ATOM 654 O O . ILE A 1 79 ? 8.876 11.774 -35.409 1.00 88.81 79 ILE A O 1
ATOM 658 N N . ASP A 1 80 ? 9.726 12.077 -33.351 1.00 85.56 80 ASP A N 1
ATOM 659 C CA . ASP A 1 80 ? 9.519 10.689 -32.914 1.00 85.56 80 ASP A CA 1
ATOM 660 C C . ASP A 1 80 ? 8.032 10.312 -32.900 1.00 85.56 80 ASP A C 1
ATOM 662 O O . ASP A 1 80 ? 7.681 9.189 -33.251 1.00 85.56 80 ASP A O 1
ATOM 666 N N . LEU A 1 81 ? 7.159 11.269 -32.555 1.00 84.62 81 LEU A N 1
ATOM 667 C CA . LEU A 1 81 ? 5.703 11.096 -32.583 1.00 84.62 81 LEU A CA 1
ATOM 668 C C . LEU A 1 81 ? 5.143 11.010 -34.010 1.00 84.62 81 LEU A C 1
ATOM 670 O O . LEU A 1 81 ? 4.235 10.227 -34.258 1.00 84.62 81 LEU A O 1
ATOM 674 N N . ILE A 1 82 ? 5.669 11.804 -34.949 1.00 89.50 82 ILE A N 1
ATOM 675 C CA . ILE A 1 82 ? 5.222 11.794 -36.354 1.00 89.50 82 ILE A CA 1
ATOM 676 C C . ILE A 1 82 ? 5.689 10.523 -37.076 1.00 89.50 82 ILE A C 1
ATOM 678 O O . ILE A 1 82 ? 4.992 10.022 -37.954 1.00 89.50 82 ILE A O 1
ATOM 682 N N . LEU A 1 83 ? 6.872 10.014 -36.721 1.00 90.38 83 LEU A N 1
ATOM 683 C CA . LEU A 1 83 ? 7.473 8.829 -37.338 1.00 90.38 83 LEU A CA 1
ATOM 684 C C . LEU A 1 83 ? 7.113 7.510 -36.631 1.00 90.38 83 LEU A C 1
ATOM 686 O O . LEU A 1 83 ? 7.639 6.474 -37.031 1.00 90.38 83 LEU A O 1
ATOM 690 N N . ASP A 1 84 ? 6.266 7.557 -35.598 1.00 78.00 84 ASP A N 1
ATOM 691 C CA . ASP A 1 84 ? 5.813 6.420 -34.780 1.00 78.00 84 ASP A CA 1
ATOM 692 C C . ASP A 1 84 ? 6.964 5.499 -34.327 1.00 78.00 84 ASP A C 1
ATOM 694 O O . ASP A 1 84 ? 6.901 4.270 -34.393 1.00 78.00 84 ASP A O 1
ATOM 698 N N . LYS A 1 85 ? 8.081 6.112 -33.909 1.00 68.38 85 LYS A N 1
ATOM 699 C CA . LYS A 1 85 ? 9.214 5.372 -33.345 1.00 68.38 85 LYS A CA 1
ATOM 700 C C . LYS A 1 85 ? 8.956 5.133 -31.857 1.00 68.38 85 LYS A C 1
ATOM 702 O O . LYS A 1 85 ? 8.837 6.082 -31.072 1.00 68.38 85 LYS A O 1
ATOM 707 N N . ASP A 1 86 ? 8.824 3.860 -31.489 1.00 60.62 86 ASP A N 1
ATOM 708 C CA . ASP A 1 86 ? 8.602 3.417 -30.107 1.00 60.62 86 ASP A CA 1
ATOM 709 C C . ASP A 1 86 ? 9.818 3.596 -29.195 1.00 60.62 86 ASP A C 1
ATOM 711 O O . ASP A 1 86 ? 10.932 3.158 -29.568 1.00 60.62 86 ASP A O 1
#